Protein AF-A0A416C774-F1 (afdb_monomer_lite)

Foldseek 3Di:
DQDDDPLQPAFKKWKAFFAQAGAIDIDGFDQDPVGDTDRDGDDPRIQIDQADPVRDGDDLLQSLLVRLVSPAPVNRVCQPVVDDNGGGDSDRPDDRPRADPVDPLSNLSSVLSVVCVVPVVDPVSVVVSSVSSNVSVVVVD

Structure (mmCIF, N/CA/C/O backbone):
data_AF-A0A416C774-F1
#
_entry.id   AF-A0A416C774-F1
#
loop_
_atom_site.group_PDB
_atom_site.id
_atom_si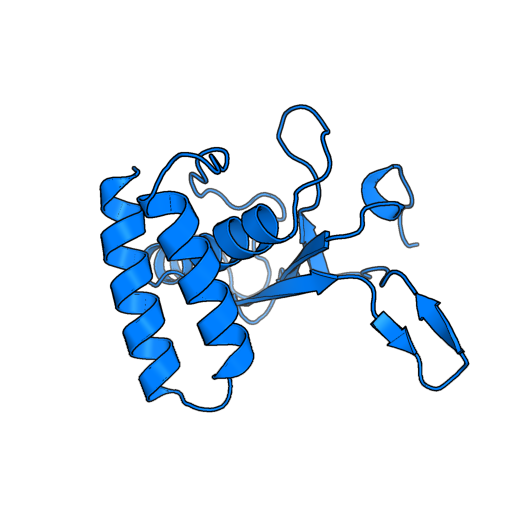te.type_symbol
_atom_site.label_atom_id
_atom_site.label_alt_id
_atom_site.label_comp_id
_atom_site.label_asym_id
_atom_site.label_entity_id
_atom_site.label_seq_id
_atom_site.pdbx_PDB_ins_code
_atom_site.Cartn_x
_atom_site.Cartn_y
_atom_site.Cartn_z
_atom_site.occupancy
_atom_site.B_iso_or_equiv
_atom_site.auth_seq_id
_atom_site.auth_comp_id
_atom_site.auth_asym_id
_atom_site.auth_atom_id
_atom_site.pdbx_PDB_model_num
ATOM 1 N N . MET A 1 1 ? 21.247 -15.406 -0.121 1.00 53.06 1 MET A N 1
ATOM 2 C CA . MET A 1 1 ? 20.413 -16.572 -0.476 1.00 53.06 1 MET A CA 1
ATOM 3 C C . MET A 1 1 ? 18.982 -16.205 -0.128 1.00 53.06 1 MET A C 1
ATOM 5 O O . MET A 1 1 ? 18.769 -15.744 0.990 1.00 53.06 1 MET A O 1
ATOM 9 N N . ALA A 1 2 ? 18.055 -16.291 -1.083 1.00 61.19 2 ALA A N 1
ATOM 10 C CA . ALA A 1 2 ? 16.650 -15.998 -0.813 1.00 61.19 2 ALA A CA 1
ATOM 11 C C . ALA A 1 2 ? 16.134 -17.008 0.211 1.00 61.19 2 ALA A C 1
ATOM 13 O O . ALA A 1 2 ? 16.333 -18.212 0.049 1.00 61.19 2 ALA A O 1
ATOM 14 N N . ARG A 1 3 ? 15.554 -16.507 1.300 1.00 68.75 3 ARG A N 1
ATOM 15 C CA . ARG A 1 3 ? 14.889 -17.366 2.274 1.00 68.75 3 ARG A CA 1
ATOM 16 C C . ARG A 1 3 ? 13.561 -17.796 1.649 1.00 68.75 3 ARG A C 1
ATOM 18 O O . ARG A 1 3 ? 12.932 -17.004 0.954 1.00 68.75 3 ARG A O 1
ATOM 25 N N . VAL A 1 4 ? 13.193 -19.053 1.858 1.00 77.31 4 VAL A N 1
ATOM 26 C CA . VAL A 1 4 ? 11.911 -19.620 1.428 1.00 77.31 4 VAL A CA 1
ATOM 27 C C . VAL A 1 4 ? 11.160 -20.109 2.661 1.00 77.31 4 VAL A C 1
ATOM 29 O O . VAL A 1 4 ? 11.785 -20.532 3.635 1.00 77.31 4 VAL A O 1
ATOM 32 N N . GLY A 1 5 ? 9.837 -20.006 2.635 1.00 84.31 5 GLY A N 1
ATOM 33 C CA . GLY A 1 5 ? 8.948 -20.378 3.737 1.00 84.31 5 GLY A CA 1
ATOM 34 C C . GLY A 1 5 ? 7.488 -20.379 3.291 1.00 84.31 5 GLY A C 1
ATOM 35 O O . GLY A 1 5 ? 7.219 -20.270 2.096 1.00 84.31 5 GLY A O 1
ATOM 36 N N . GLU A 1 6 ? 6.548 -20.490 4.229 1.00 85.75 6 GLU A N 1
ATOM 37 C CA . GLU A 1 6 ? 5.104 -20.504 3.927 1.00 85.75 6 GLU A CA 1
ATOM 38 C C . GLU A 1 6 ? 4.666 -19.248 3.164 1.00 85.75 6 GLU A C 1
ATOM 40 O O . GLU A 1 6 ? 4.036 -19.369 2.114 1.00 85.75 6 GLU A O 1
ATOM 45 N N . TYR A 1 7 ? 5.163 -18.076 3.566 1.00 85.00 7 TYR A N 1
ATOM 46 C CA . TYR A 1 7 ? 5.016 -16.810 2.842 1.00 85.00 7 TYR A CA 1
ATOM 47 C C . TYR A 1 7 ? 5.379 -16.872 1.352 1.00 85.00 7 TYR A C 1
ATOM 49 O O . TYR A 1 7 ? 4.865 -16.081 0.575 1.00 85.00 7 TYR A O 1
ATOM 57 N N . SER A 1 8 ? 6.248 -17.794 0.911 1.00 86.12 8 SER A N 1
ATOM 58 C CA . SER A 1 8 ? 6.599 -17.947 -0.514 1.00 86.12 8 SER A CA 1
ATOM 59 C C . SER A 1 8 ? 5.445 -18.507 -1.354 1.00 86.12 8 SER A C 1
ATOM 61 O O . SER A 1 8 ? 5.481 -18.448 -2.584 1.00 86.12 8 SER A O 1
ATOM 63 N N . TYR A 1 9 ? 4.424 -19.060 -0.699 1.00 89.44 9 TYR A N 1
ATOM 64 C CA . TYR A 1 9 ? 3.211 -19.569 -1.322 1.00 89.44 9 TYR A CA 1
ATOM 65 C C . TYR A 1 9 ? 2.055 -18.564 -1.282 1.00 89.44 9 TYR A C 1
ATOM 67 O O . TYR A 1 9 ? 1.008 -18.859 -1.861 1.00 89.44 9 TYR A O 1
ATOM 75 N N . ALA A 1 10 ? 2.224 -17.378 -0.690 1.00 92.12 10 ALA A N 1
ATOM 76 C CA . ALA A 1 10 ? 1.189 -16.353 -0.715 1.00 92.12 10 ALA A CA 1
ATOM 77 C C . ALA A 1 10 ? 0.914 -15.863 -2.151 1.00 92.12 10 ALA A C 1
ATOM 79 O O . ALA A 1 10 ? 1.764 -15.948 -3.046 1.00 92.12 10 ALA A O 1
ATOM 80 N N . THR A 1 11 ? -0.306 -15.373 -2.375 1.00 93.81 11 THR A N 1
ATOM 81 C CA . THR A 1 11 ? -0.756 -14.875 -3.690 1.00 93.81 11 THR A CA 1
ATOM 82 C C . THR A 1 11 ? -0.595 -13.364 -3.807 1.00 93.81 11 THR A C 1
ATOM 84 O O . THR A 1 11 ? -0.237 -12.877 -4.874 1.00 93.81 11 THR A O 1
ATOM 87 N N . ASN A 1 12 ? -0.827 -12.635 -2.711 1.00 96.00 12 ASN A N 1
ATOM 88 C CA . ASN A 1 12 ? -0.800 -11.177 -2.661 1.00 96.00 12 ASN A CA 1
ATOM 89 C C . ASN A 1 12 ? 0.288 -10.718 -1.695 1.00 96.00 12 ASN A C 1
ATOM 91 O O . ASN A 1 12 ? 0.396 -11.232 -0.583 1.00 96.00 12 ASN A O 1
ATOM 95 N N . TYR A 1 13 ? 1.057 -9.720 -2.111 1.00 96.00 13 TYR A N 1
ATOM 96 C CA . TYR A 1 13 ? 2.132 -9.137 -1.327 1.00 96.00 13 TYR A CA 1
ATOM 97 C C . TYR A 1 13 ? 2.013 -7.623 -1.362 1.00 96.00 13 TYR A C 1
ATOM 99 O O . TYR A 1 13 ? 1.802 -7.033 -2.421 1.00 96.00 13 TYR A O 1
ATOM 107 N N . VAL A 1 14 ? 2.227 -6.982 -0.221 1.00 96.56 14 VAL A N 1
ATOM 108 C CA . VAL A 1 14 ? 2.556 -5.560 -0.165 1.00 96.56 14 VAL A CA 1
ATOM 109 C C . VAL A 1 14 ? 4.056 -5.448 -0.063 1.00 96.56 14 VAL A C 1
ATOM 111 O O . VAL A 1 14 ? 4.651 -5.955 0.885 1.00 96.56 14 VAL A O 1
ATOM 114 N N . VAL A 1 15 ? 4.672 -4.806 -1.043 1.00 95.06 15 VAL A N 1
ATOM 115 C CA . VAL A 1 15 ? 6.121 -4.674 -1.118 1.00 95.06 15 VAL A CA 1
ATOM 116 C C . VAL A 1 15 ? 6.544 -3.233 -1.017 1.00 95.06 15 VAL A C 1
ATOM 118 O O . VAL A 1 15 ? 5.887 -2.353 -1.557 1.00 95.06 15 VAL A O 1
ATOM 121 N N . TYR A 1 16 ? 7.663 -2.988 -0.354 1.00 94.06 16 TYR A N 1
ATOM 122 C CA . TYR A 1 16 ? 8.274 -1.670 -0.300 1.00 94.06 16 TYR A CA 1
ATOM 123 C C . TYR A 1 16 ? 9.791 -1.796 -0.260 1.00 94.06 16 TYR A C 1
ATOM 125 O O . TYR A 1 16 ? 10.354 -2.832 0.111 1.00 94.06 16 TYR A O 1
ATOM 133 N N . ARG A 1 17 ? 10.471 -0.727 -0.671 1.00 90.31 17 ARG A N 1
ATOM 134 C CA . ARG A 1 17 ? 11.929 -0.675 -0.596 1.00 90.31 17 ARG A CA 1
ATOM 135 C C . ARG A 1 17 ? 12.363 -0.308 0.813 1.00 90.31 17 ARG A C 1
ATOM 137 O O . ARG A 1 17 ? 11.894 0.686 1.359 1.00 90.31 17 ARG A O 1
ATOM 144 N N . ASP A 1 18 ? 13.299 -1.065 1.373 1.00 87.81 18 ASP A N 1
ATOM 145 C CA . ASP A 1 18 ? 13.908 -0.733 2.668 1.00 87.81 18 ASP A CA 1
ATOM 146 C C . ASP A 1 18 ? 15.027 0.312 2.554 1.00 87.81 18 ASP A C 1
ATOM 148 O O . ASP A 1 18 ? 15.681 0.632 3.536 1.00 87.81 18 ASP A O 1
ATOM 152 N N . ASN A 1 19 ? 15.267 0.861 1.366 1.00 87.12 19 ASN A N 1
ATOM 153 C CA . ASN A 1 19 ? 16.295 1.860 1.131 1.00 87.12 19 ASN A CA 1
ATOM 154 C C . ASN A 1 19 ? 15.822 2.919 0.143 1.00 87.12 19 ASN A C 1
ATOM 156 O O . ASN A 1 19 ? 14.924 2.686 -0.667 1.00 87.12 19 ASN A O 1
ATOM 160 N N . THR A 1 20 ? 16.509 4.058 0.140 1.00 83.94 20 THR A N 1
ATOM 161 C CA . THR A 1 20 ? 16.414 5.171 -0.819 1.00 83.94 20 THR A CA 1
ATOM 162 C C . THR A 1 20 ? 15.089 5.930 -0.838 1.00 83.94 20 THR A C 1
ATOM 164 O O . THR A 1 20 ? 15.097 7.151 -0.712 1.00 83.94 20 THR A O 1
ATOM 167 N N . LYS A 1 21 ? 13.957 5.244 -1.018 1.00 88.31 21 LYS A N 1
ATOM 168 C CA . LYS A 1 21 ? 12.629 5.833 -1.179 1.00 88.31 21 LYS A CA 1
ATOM 169 C C . LYS A 1 21 ? 11.594 4.958 -0.492 1.00 88.31 21 LYS A C 1
ATOM 171 O O . LYS A 1 21 ? 11.554 3.753 -0.723 1.00 88.31 21 LYS A O 1
ATOM 176 N N . TRP A 1 22 ? 10.729 5.584 0.296 1.00 92.25 22 TRP A N 1
ATOM 177 C CA . TRP A 1 22 ? 9.568 4.916 0.864 1.00 92.25 22 TRP A CA 1
ATOM 178 C C . TRP A 1 22 ? 8.412 4.958 -0.125 1.00 92.25 22 TRP A C 1
ATOM 180 O O . TRP A 1 22 ? 7.841 6.015 -0.387 1.00 92.25 22 TRP A O 1
ATOM 190 N N . ALA A 1 23 ? 8.101 3.804 -0.694 1.00 92.62 23 ALA A N 1
ATOM 191 C CA . ALA A 1 23 ? 6.944 3.607 -1.547 1.00 92.62 23 ALA A CA 1
ATOM 192 C C . ALA A 1 23 ? 6.541 2.139 -1.450 1.00 92.62 23 ALA A C 1
ATOM 194 O O . ALA A 1 23 ? 7.377 1.257 -1.674 1.00 92.62 23 ALA A O 1
ATOM 195 N N . ALA A 1 24 ? 5.282 1.898 -1.099 1.00 95.75 24 ALA A N 1
ATOM 196 C CA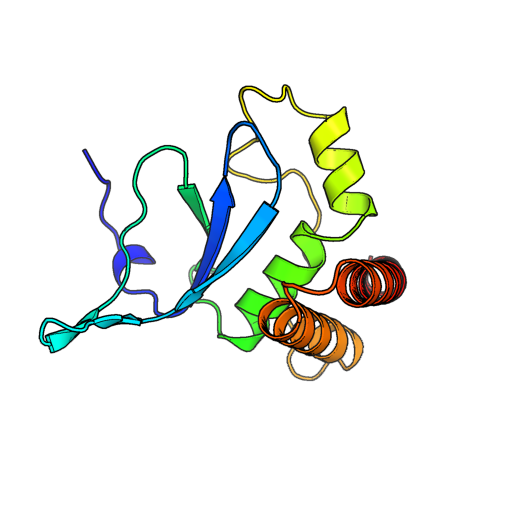 . ALA A 1 24 ? 4.687 0.574 -1.104 1.00 95.75 24 ALA A CA 1
ATOM 197 C C . ALA A 1 24 ? 3.929 0.322 -2.416 1.00 95.75 24 ALA A C 1
ATOM 199 O O . ALA A 1 24 ? 3.403 1.253 -3.024 1.00 95.75 24 ALA A O 1
ATOM 200 N N . ALA A 1 25 ? 3.856 -0.934 -2.841 1.00 96.00 25 ALA A N 1
ATOM 201 C CA . ALA A 1 25 ? 3.086 -1.387 -3.994 1.00 96.00 25 ALA A CA 1
ATOM 202 C C . ALA A 1 25 ? 2.477 -2.762 -3.709 1.00 96.00 25 ALA A C 1
ATOM 204 O O . ALA A 1 25 ? 3.039 -3.544 -2.941 1.00 96.00 25 ALA A O 1
ATOM 205 N N . VAL A 1 26 ? 1.346 -3.075 -4.340 1.00 97.06 26 VAL A N 1
ATOM 206 C CA . VAL A 1 26 ? 0.774 -4.425 -4.297 1.00 97.06 26 VAL A CA 1
ATOM 207 C C . VAL A 1 26 ? 1.308 -5.237 -5.469 1.00 97.06 26 VAL A C 1
ATOM 209 O O . VAL A 1 26 ? 1.287 -4.795 -6.616 1.00 97.06 26 VAL A O 1
ATOM 212 N N . VAL A 1 27 ? 1.785 -6.442 -5.181 1.00 95.00 27 VAL A N 1
ATOM 213 C CA . VAL A 1 27 ? 2.242 -7.406 -6.178 1.00 95.00 27 VAL A CA 1
ATOM 214 C C . VAL A 1 27 ? 1.490 -8.704 -5.955 1.00 95.00 27 VAL A C 1
ATOM 216 O O . VAL A 1 27 ? 1.506 -9.264 -4.863 1.00 95.00 27 VAL A O 1
ATOM 219 N N . SER A 1 28 ? 0.821 -9.172 -7.001 1.00 94.50 28 SER A N 1
ATOM 220 C CA . SER A 1 28 ? 0.141 -10.466 -7.015 1.00 94.50 28 SER A CA 1
ATOM 221 C C . SER A 1 28 ? 0.818 -11.404 -8.012 1.00 94.50 28 SER A C 1
ATOM 223 O O . SER A 1 28 ? 1.916 -11.129 -8.506 1.00 94.50 28 SER A O 1
ATOM 225 N N . GLU A 1 29 ? 0.175 -12.521 -8.325 1.00 93.19 29 GLU A N 1
ATOM 226 C CA . GLU A 1 29 ? 0.630 -13.393 -9.396 1.00 93.19 29 GLU A CA 1
ATOM 227 C C . GLU A 1 29 ? 0.705 -12.664 -10.750 1.00 93.19 29 GLU A C 1
ATOM 229 O O . GLU A 1 29 ? -0.181 -11.900 -11.131 1.00 93.19 29 GLU A O 1
ATOM 234 N N . VAL A 1 30 ? 1.785 -12.913 -11.492 1.00 90.88 30 VAL A N 1
ATOM 235 C CA . VAL A 1 30 ? 2.069 -12.251 -12.768 1.00 90.88 30 VAL A CA 1
ATOM 236 C C . VAL A 1 30 ? 1.972 -13.265 -13.897 1.00 90.88 30 VAL A C 1
ATOM 238 O O . VAL A 1 30 ? 2.633 -14.306 -13.875 1.00 90.88 30 VAL A O 1
ATOM 241 N N . SER A 1 31 ? 1.173 -12.946 -14.916 1.00 92.56 31 SER A N 1
ATOM 242 C CA . SER A 1 31 ? 1.164 -13.689 -16.177 1.00 92.56 31 SER A CA 1
ATOM 243 C C . SER A 1 31 ? 2.424 -13.350 -16.965 1.00 92.56 31 SER A C 1
ATOM 245 O O . SER A 1 31 ? 2.636 -12.202 -17.367 1.00 92.56 31 SER A O 1
ATOM 247 N N . THR A 1 32 ? 3.309 -14.326 -17.148 1.00 90.31 32 THR A N 1
ATOM 248 C CA . THR A 1 32 ? 4.596 -14.080 -17.793 1.00 90.31 32 THR A CA 1
ATOM 249 C C . THR A 1 32 ? 4.517 -14.305 -19.301 1.00 90.31 32 THR A C 1
ATOM 251 O O . THR A 1 32 ? 3.899 -15.252 -19.785 1.00 90.31 32 THR A O 1
ATOM 254 N N . LYS A 1 33 ? 5.216 -13.463 -20.079 1.00 92.25 33 LYS A N 1
ATOM 255 C CA . LYS A 1 33 ? 5.297 -13.606 -21.550 1.00 92.25 33 LYS A CA 1
ATOM 256 C C . LYS A 1 33 ? 5.892 -14.948 -21.996 1.00 92.25 33 LYS A C 1
ATOM 258 O O . LYS A 1 33 ? 5.638 -15.392 -23.107 1.00 92.25 33 LYS A O 1
ATOM 263 N N . TRP A 1 34 ? 6.699 -15.566 -21.137 1.00 90.81 34 TRP A N 1
ATOM 264 C CA . TRP A 1 34 ? 7.354 -16.855 -21.363 1.00 90.81 34 TRP A CA 1
ATOM 265 C C . TRP A 1 34 ? 6.544 -18.050 -20.833 1.00 90.81 34 TRP A C 1
ATOM 267 O O . TRP A 1 34 ? 7.030 -19.177 -20.865 1.00 90.81 34 TRP A O 1
ATOM 277 N N . GLY A 1 35 ? 5.306 -17.821 -20.389 1.00 90.50 35 GLY A N 1
ATOM 278 C CA . GLY A 1 35 ? 4.328 -18.867 -20.128 1.00 90.50 35 GLY A CA 1
ATOM 279 C C . GLY A 1 35 ? 3.980 -19.056 -18.653 1.00 90.50 35 GLY A C 1
ATOM 280 O O . GLY A 1 35 ? 4.829 -19.328 -17.797 1.00 90.50 35 GLY A O 1
ATOM 281 N N . GLY A 1 36 ? 2.672 -19.027 -18.401 1.00 91.94 36 GLY A N 1
ATOM 282 C CA . GLY A 1 36 ? 2.060 -19.358 -17.123 1.00 91.94 36 GLY A CA 1
ATOM 283 C C . GLY A 1 36 ? 1.969 -18.189 -16.147 1.00 91.94 36 GLY A C 1
ATOM 284 O O . GLY A 1 36 ? 2.573 -17.130 -16.311 1.00 91.94 36 GLY A O 1
ATOM 285 N N . VAL A 1 37 ? 1.191 -18.425 -15.099 1.00 92.44 37 VAL A N 1
ATOM 286 C CA . VAL A 1 37 ? 1.057 -17.531 -13.953 1.00 92.44 37 VAL A CA 1
ATOM 287 C C . VAL A 1 37 ? 2.175 -17.863 -12.966 1.00 92.44 37 VAL A C 1
ATOM 289 O O . VAL A 1 37 ? 2.372 -19.031 -12.619 1.00 92.44 37 VAL A O 1
ATOM 292 N N . LYS A 1 38 ? 2.967 -16.862 -12.573 1.00 90.81 38 LYS A N 1
ATOM 293 C CA . LYS A 1 38 ? 4.123 -17.028 -11.682 1.00 90.81 38 LYS A CA 1
ATOM 294 C C . LYS A 1 38 ? 3.996 -16.121 -10.465 1.00 90.81 38 LYS A C 1
ATOM 296 O O . LYS A 1 38 ? 3.579 -14.972 -10.583 1.00 90.81 38 LYS A O 1
ATOM 301 N N . ARG A 1 39 ? 4.427 -16.631 -9.311 1.00 89.25 39 ARG A N 1
ATOM 302 C CA . ARG A 1 39 ? 4.567 -15.855 -8.074 1.00 89.25 39 ARG A CA 1
ATOM 303 C C . ARG A 1 39 ? 5.929 -15.168 -8.059 1.00 89.25 39 ARG A C 1
ATOM 305 O O . ARG A 1 39 ? 6.944 -15.857 -8.207 1.00 89.25 39 ARG A O 1
ATOM 312 N N . PRO A 1 40 ? 5.980 -13.837 -7.922 1.00 87.81 40 PRO A N 1
ATOM 313 C CA . PRO A 1 40 ? 7.242 -13.134 -7.759 1.00 87.81 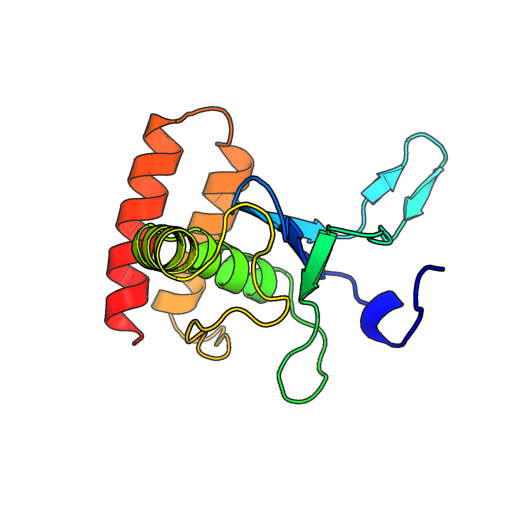40 PRO A CA 1
ATOM 314 C C . PRO A 1 40 ? 7.927 -13.540 -6.451 1.00 87.81 40 PRO A C 1
ATOM 316 O O . PRO A 1 40 ? 7.277 -13.691 -5.423 1.00 87.81 40 PRO A O 1
ATOM 319 N N . LEU A 1 41 ? 9.252 -13.688 -6.492 1.00 87.25 41 LEU A N 1
ATOM 320 C CA . LEU A 1 41 ? 10.081 -13.843 -5.299 1.00 87.25 41 LEU A CA 1
ATOM 321 C C . LEU A 1 41 ? 10.920 -12.585 -5.117 1.00 87.25 41 LEU A C 1
ATOM 323 O O . LEU A 1 41 ? 11.668 -12.186 -6.013 1.00 87.25 41 LEU A O 1
ATOM 327 N N . PHE A 1 42 ? 10.800 -11.970 -3.948 1.00 87.06 42 PHE A N 1
ATOM 328 C CA . PHE A 1 42 ? 11.485 -10.725 -3.632 1.00 87.06 42 PHE A CA 1
ATOM 329 C C . PHE A 1 42 ? 12.894 -11.017 -3.108 1.00 87.06 42 PHE A C 1
ATOM 331 O O . PHE A 1 42 ? 13.104 -11.883 -2.260 1.00 87.06 42 PHE A O 1
ATOM 338 N N . GLN A 1 43 ? 13.879 -10.323 -3.674 1.00 81.31 43 GLN A N 1
ATOM 339 C CA . GLN A 1 43 ? 15.277 -10.395 -3.248 1.00 81.31 43 GLN A CA 1
ATOM 340 C C . GLN A 1 43 ? 15.578 -9.264 -2.252 1.00 81.31 43 GLN A C 1
ATOM 342 O O . GLN A 1 43 ? 14.678 -8.563 -1.792 1.00 81.31 43 GLN A O 1
ATOM 347 N N . ASN A 1 44 ? 16.855 -9.092 -1.908 1.00 80.44 44 ASN A N 1
ATOM 348 C CA . ASN A 1 44 ? 17.319 -8.039 -1.005 1.00 80.44 44 ASN A CA 1
ATOM 349 C C . ASN A 1 44 ? 16.699 -6.668 -1.326 1.00 80.44 44 ASN A C 1
ATOM 351 O O . ASN A 1 44 ? 16.509 -6.314 -2.491 1.00 80.44 44 ASN A O 1
ATOM 355 N N . HIS A 1 45 ? 16.456 -5.883 -0.277 1.00 85.50 45 HIS A N 1
ATOM 356 C CA . HIS A 1 45 ? 15.906 -4.526 -0.333 1.00 85.50 45 HIS A CA 1
ATOM 357 C C . HIS A 1 45 ? 14.468 -4.388 -0.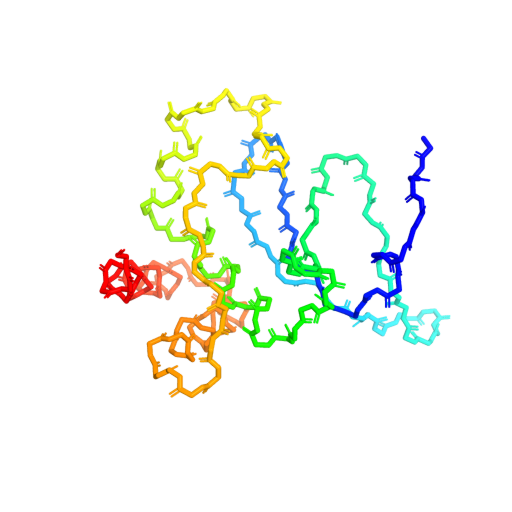850 1.00 85.50 45 HIS A C 1
ATOM 359 O O . HIS A 1 45 ? 13.988 -3.268 -1.022 1.00 85.50 45 HIS A O 1
ATOM 365 N N . ALA A 1 46 ? 13.767 -5.502 -1.069 1.00 87.69 46 ALA A N 1
ATOM 366 C CA . ALA A 1 46 ? 12.333 -5.542 -1.323 1.00 87.69 46 ALA A CA 1
ATOM 367 C C . ALA A 1 46 ? 11.653 -6.280 -0.164 1.00 87.69 46 ALA A C 1
ATOM 369 O O . ALA A 1 46 ? 11.514 -7.504 -0.177 1.00 87.69 46 ALA A O 1
ATOM 370 N N . VAL A 1 47 ? 11.275 -5.528 0.869 1.00 91.50 47 VAL A N 1
ATOM 371 C CA . VAL A 1 47 ? 10.523 -6.083 1.999 1.00 91.50 47 VAL A CA 1
ATOM 372 C C . VAL A 1 47 ? 9.108 -6.376 1.527 1.00 91.50 47 VAL A C 1
ATOM 374 O O . VAL A 1 47 ? 8.555 -5.616 0.736 1.00 91.50 47 VAL A O 1
ATOM 377 N N . SER A 1 48 ? 8.538 -7.485 1.996 1.00 93.12 48 SER A N 1
ATOM 378 C CA . SER A 1 48 ? 7.192 -7.917 1.634 1.00 93.12 48 SER A CA 1
ATOM 379 C C . SER A 1 48 ? 6.367 -8.257 2.873 1.00 93.12 48 SER A C 1
ATOM 381 O O . SER A 1 48 ? 6.894 -8.761 3.864 1.00 93.12 48 SER A O 1
ATOM 383 N N . ILE A 1 49 ? 5.074 -7.960 2.801 1.00 94.06 49 ILE A N 1
ATOM 384 C CA . ILE A 1 49 ? 4.047 -8.291 3.787 1.00 94.06 49 ILE A CA 1
ATOM 385 C C . ILE A 1 49 ? 2.998 -9.119 3.048 1.00 94.06 49 ILE A C 1
ATOM 387 O O . ILE A 1 49 ? 2.469 -8.665 2.034 1.00 94.06 49 ILE A O 1
ATOM 391 N N . CYS A 1 50 ? 2.718 -10.328 3.521 1.00 94.06 50 CYS A N 1
ATOM 392 C CA . CYS A 1 50 ? 1.719 -11.213 2.913 1.00 94.06 50 CYS A CA 1
ATOM 393 C C . CYS A 1 50 ? 0.914 -12.030 3.928 1.00 94.06 50 CYS A C 1
ATOM 395 O O . CYS A 1 50 ? 0.037 -12.789 3.528 1.00 94.06 50 CYS A O 1
ATOM 397 N N . GLU A 1 51 ? 1.188 -11.851 5.219 1.00 94.12 51 GLU A N 1
ATOM 398 C CA . GLU A 1 51 ? 0.559 -12.562 6.328 1.00 94.12 51 GLU A CA 1
ATOM 399 C C . GLU A 1 51 ? 0.083 -11.548 7.375 1.00 94.12 51 GLU A C 1
ATOM 401 O O . GLU A 1 51 ? 0.702 -10.489 7.539 1.00 94.12 51 GLU A O 1
ATOM 406 N N . ASP A 1 52 ? -1.010 -11.868 8.065 1.00 91.38 52 ASP A N 1
ATOM 407 C CA . ASP A 1 52 ? -1.446 -11.155 9.266 1.00 91.38 52 ASP A CA 1
ATOM 408 C C . ASP A 1 52 ? -0.698 -11.649 10.525 1.00 91.38 52 ASP A C 1
ATOM 410 O O . ASP A 1 52 ? 0.160 -12.531 10.466 1.00 91.38 52 ASP A O 1
ATOM 414 N N . GLU A 1 53 ? -1.004 -11.076 11.692 1.00 88.56 53 GLU A N 1
ATOM 415 C CA . GLU A 1 53 ? -0.366 -11.466 12.963 1.00 88.56 53 GLU A CA 1
ATOM 416 C C . GLU A 1 53 ? -0.674 -12.913 13.397 1.00 88.56 53 GLU A C 1
ATOM 418 O O . GLU A 1 53 ? 0.026 -13.457 14.252 1.00 88.56 53 GLU A O 1
ATOM 423 N N . GLU A 1 54 ? -1.697 -13.541 12.812 1.00 90.75 54 GLU A N 1
ATOM 424 C CA . GLU A 1 54 ? -2.105 -14.928 13.064 1.00 90.75 54 GLU A CA 1
ATOM 425 C C . GLU A 1 54 ? -1.489 -15.910 12.046 1.00 90.75 54 GLU A C 1
ATOM 427 O O . GLU A 1 54 ? -1.661 -17.120 12.191 1.00 90.75 54 GLU A O 1
ATOM 432 N N . GLY A 1 55 ? -0.752 -15.415 11.043 1.00 90.12 55 GLY A N 1
ATOM 433 C CA . GLY A 1 55 ? -0.147 -16.221 9.977 1.00 90.12 55 GLY A CA 1
ATOM 434 C C . GLY A 1 55 ? -1.082 -16.516 8.799 1.00 90.12 55 GLY A C 1
ATOM 435 O O . GLY A 1 55 ? -0.753 -17.336 7.944 1.00 90.12 55 GLY A O 1
ATOM 436 N N . ASN A 1 56 ? -2.246 -15.865 8.716 1.00 93.88 56 ASN A N 1
ATOM 437 C CA . ASN A 1 56 ? -3.152 -16.019 7.579 1.00 93.88 56 ASN A CA 1
ATOM 438 C C . ASN A 1 56 ? -2.673 -15.178 6.395 1.00 93.88 56 ASN A C 1
ATOM 440 O O . ASN A 1 56 ? -2.319 -14.011 6.568 1.00 93.88 56 ASN A O 1
ATOM 444 N N . PHE A 1 57 ? -2.739 -15.721 5.176 1.00 95.94 57 PHE A N 1
ATOM 445 C CA . PHE A 1 57 ? -2.414 -14.940 3.984 1.00 95.94 57 PHE A CA 1
ATOM 446 C C . PHE A 1 57 ? -3.407 -13.804 3.748 1.00 95.94 57 PHE A C 1
ATOM 448 O O . PHE A 1 57 ? -4.623 -14.009 3.753 1.00 95.94 57 PHE A O 1
ATOM 455 N N . ILE A 1 58 ? -2.871 -12.623 3.450 1.00 96.44 58 ILE A N 1
ATOM 456 C CA . ILE A 1 58 ? -3.681 -11.440 3.180 1.00 96.44 58 ILE A CA 1
ATOM 457 C C . ILE A 1 58 ? -4.449 -11.577 1.864 1.00 96.44 58 ILE A C 1
ATOM 459 O O . ILE A 1 58 ? -3.959 -12.071 0.836 1.00 96.44 58 ILE A O 1
ATOM 463 N N . THR A 1 59 ? -5.679 -11.080 1.883 1.00 97.06 59 THR A N 1
ATOM 464 C CA . THR A 1 59 ? -6.501 -10.973 0.674 1.00 97.06 59 THR A CA 1
ATOM 465 C C . THR A 1 59 ? -6.004 -9.843 -0.233 1.00 97.06 59 THR A C 1
ATOM 467 O O . THR A 1 59 ? -5.223 -8.986 0.179 1.00 97.06 59 THR A O 1
ATOM 470 N N . PHE A 1 60 ? -6.470 -9.808 -1.483 1.00 97.12 60 PHE A N 1
ATOM 471 C CA . PHE A 1 60 ? -6.133 -8.726 -2.414 1.00 97.12 60 PHE A CA 1
ATOM 472 C C . PHE A 1 60 ? -6.596 -7.353 -1.893 1.00 97.12 60 PHE A C 1
ATOM 474 O O . PHE A 1 60 ? -5.849 -6.374 -1.940 1.00 97.12 60 PHE A O 1
ATOM 481 N N . ASP A 1 61 ? -7.802 -7.293 -1.324 1.00 97.88 61 ASP A N 1
ATOM 482 C CA . ASP A 1 61 ? -8.349 -6.065 -0.743 1.00 97.88 61 ASP A CA 1
ATOM 483 C C . ASP A 1 61 ? -7.559 -5.613 0.489 1.00 97.88 61 ASP A C 1
ATOM 485 O O . ASP A 1 61 ? -7.289 -4.421 0.654 1.00 97.88 61 ASP A O 1
ATOM 489 N N . GLU A 1 62 ? -7.150 -6.560 1.330 1.00 98.00 62 GLU A N 1
ATOM 490 C CA . GLU A 1 62 ? -6.313 -6.293 2.496 1.00 98.00 62 GLU A CA 1
ATOM 491 C C . GLU A 1 62 ? -4.917 -5.805 2.100 1.00 98.00 62 GLU A C 1
ATOM 493 O O . GLU A 1 62 ? -4.428 -4.831 2.671 1.00 98.00 62 GLU A O 1
ATOM 498 N N . ALA A 1 63 ? -4.306 -6.397 1.070 1.00 97.94 63 ALA A N 1
ATOM 499 C CA . ALA A 1 63 ? -3.034 -5.926 0.530 1.00 97.94 63 ALA A CA 1
ATOM 500 C C . ALA A 1 63 ? -3.134 -4.466 0.058 1.00 97.94 63 ALA A C 1
ATOM 502 O O . ALA A 1 63 ? -2.292 -3.634 0.402 1.00 97.94 63 ALA A O 1
ATOM 503 N N . HIS A 1 64 ? -4.199 -4.115 -0.668 1.00 98.38 64 HIS A N 1
ATOM 504 C CA . HIS A 1 64 ? -4.429 -2.733 -1.086 1.00 98.38 64 HIS A CA 1
ATOM 505 C C . HIS A 1 64 ? -4.707 -1.789 0.084 1.00 98.38 64 HIS A C 1
ATOM 507 O O . HIS A 1 64 ? -4.207 -0.664 0.074 1.00 98.38 64 HIS A O 1
ATOM 513 N N . TYR A 1 65 ? -5.429 -2.240 1.108 1.00 98.38 65 TYR A N 1
ATOM 514 C CA . TYR A 1 65 ? -5.655 -1.469 2.328 1.00 98.38 65 TYR A CA 1
ATOM 515 C C . TYR A 1 65 ? -4.341 -1.162 3.069 1.00 98.38 65 TYR A C 1
ATOM 517 O O . TYR A 1 65 ? -4.056 0.004 3.352 1.00 98.38 65 TYR A O 1
ATOM 525 N N . ILE A 1 66 ? -3.498 -2.176 3.299 1.00 97.69 66 ILE A N 1
ATOM 526 C CA . ILE A 1 66 ? -2.169 -2.018 3.914 1.00 97.69 66 ILE A CA 1
ATOM 527 C C . ILE A 1 66 ? -1.308 -1.071 3.064 1.00 97.69 66 ILE A C 1
ATOM 529 O O . ILE A 1 66 ? -0.710 -0.132 3.589 1.00 97.69 66 ILE A O 1
ATOM 533 N N . CYS A 1 67 ? -1.275 -1.274 1.743 1.00 98.00 67 CYS A N 1
ATOM 534 C CA . CYS A 1 67 ? -0.528 -0.430 0.809 1.00 98.00 67 CYS A CA 1
ATOM 535 C C . CYS A 1 67 ? -0.985 1.039 0.854 1.00 98.00 67 CYS A C 1
ATOM 537 O O . CYS A 1 67 ? -0.151 1.946 0.875 1.00 98.00 67 CYS A O 1
ATOM 539 N N . GLY A 1 68 ? -2.298 1.279 0.934 1.00 97.50 68 GLY A N 1
ATOM 540 C CA . GLY A 1 68 ? -2.871 2.616 1.073 1.00 97.50 68 GLY A CA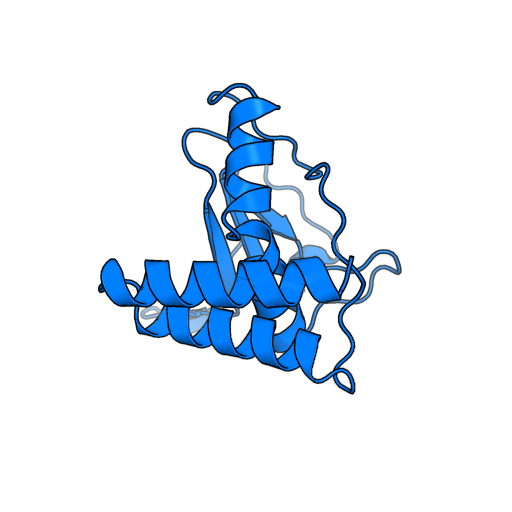 1
ATOM 541 C C . GLY A 1 68 ? -2.375 3.320 2.334 1.00 97.50 68 GLY A C 1
ATOM 542 O O . GLY A 1 68 ? -1.864 4.435 2.252 1.00 97.50 68 GLY A O 1
ATOM 543 N N . ILE A 1 69 ? -2.431 2.643 3.486 1.00 97.62 69 ILE A N 1
ATOM 544 C CA . ILE A 1 69 ? -1.942 3.195 4.759 1.00 97.62 69 ILE A CA 1
ATOM 545 C C . ILE A 1 69 ? -0.441 3.489 4.696 1.00 97.62 69 ILE A C 1
ATOM 547 O O . ILE A 1 69 ? -0.024 4.589 5.063 1.00 97.62 69 ILE A O 1
ATOM 551 N N . LEU A 1 70 ? 0.375 2.552 4.198 1.00 96.88 70 LEU A N 1
ATOM 552 C CA . LEU A 1 70 ? 1.828 2.742 4.092 1.00 96.88 70 LEU A CA 1
ATOM 553 C C . LEU A 1 70 ? 2.202 3.934 3.201 1.00 96.88 70 LEU A C 1
ATOM 555 O O . LEU A 1 70 ? 3.201 4.603 3.462 1.00 96.88 70 LEU A O 1
ATOM 559 N N . ASN A 1 71 ? 1.400 4.218 2.176 1.00 96.75 71 ASN A N 1
ATOM 560 C CA . ASN A 1 71 ? 1.610 5.339 1.264 1.00 96.75 71 ASN A CA 1
ATOM 561 C C . ASN A 1 71 ? 0.901 6.637 1.686 1.00 96.75 71 ASN A C 1
ATOM 563 O O . ASN A 1 71 ? 1.073 7.648 1.007 1.00 96.75 71 ASN A O 1
ATOM 567 N N . SER A 1 72 ? 0.143 6.654 2.786 1.00 96.50 72 SER A N 1
ATOM 568 C CA . SER A 1 72 ? -0.466 7.878 3.332 1.00 96.50 72 SER A CA 1
ATOM 569 C C . SER A 1 72 ? 0.595 8.952 3.623 1.00 96.50 72 SER A C 1
ATOM 571 O O . SER A 1 72 ? 1.765 8.639 3.880 1.00 96.50 72 SER A O 1
ATOM 573 N N . ASN A 1 73 ? 0.234 10.239 3.581 1.00 96.31 73 ASN A N 1
ATOM 574 C CA . ASN A 1 73 ? 1.218 11.299 3.817 1.00 96.31 73 ASN A CA 1
ATOM 575 C C . ASN A 1 73 ? 1.720 11.282 5.262 1.00 96.31 73 ASN A C 1
ATOM 577 O O . ASN A 1 73 ? 2.898 11.568 5.490 1.00 96.31 73 ASN A O 1
ATOM 581 N N . TYR A 1 74 ? 0.865 10.937 6.229 1.00 94.56 74 TYR A N 1
ATOM 582 C CA . TYR A 1 74 ? 1.276 10.817 7.628 1.00 94.56 74 TYR A CA 1
ATOM 583 C C . TYR A 1 74 ? 2.320 9.717 7.821 1.00 94.56 74 TYR A C 1
ATOM 585 O O . TYR A 1 74 ? 3.375 9.979 8.405 1.00 94.56 74 TYR A O 1
ATOM 593 N N . VAL A 1 75 ? 2.072 8.518 7.281 1.00 95.12 75 VAL A N 1
ATOM 594 C CA . VAL A 1 75 ? 3.025 7.404 7.373 1.00 95.12 75 VAL A CA 1
ATOM 595 C C . VAL A 1 75 ? 4.302 7.726 6.611 1.00 95.12 75 VAL A C 1
ATOM 597 O O . VAL A 1 75 ? 5.385 7.567 7.168 1.00 95.12 75 VAL A O 1
ATOM 600 N N . TYR A 1 76 ? 4.203 8.260 5.392 1.00 94.31 76 TYR A N 1
ATOM 601 C CA . TYR A 1 76 ? 5.373 8.664 4.614 1.00 94.31 76 TYR A CA 1
ATOM 602 C C . TYR A 1 76 ? 6.259 9.646 5.395 1.00 94.31 76 TYR A C 1
ATOM 604 O O . TYR A 1 76 ? 7.457 9.409 5.556 1.00 94.31 76 TYR A O 1
ATOM 612 N N . LYS A 1 77 ? 5.676 10.728 5.934 1.00 94.25 77 LYS A N 1
ATOM 613 C CA . LYS A 1 77 ? 6.411 11.731 6.724 1.00 94.25 77 LYS A CA 1
ATOM 614 C C . LYS A 1 77 ? 7.033 11.111 7.972 1.00 94.25 77 LYS A C 1
ATOM 616 O O . LYS A 1 77 ? 8.192 11.387 8.270 1.00 94.25 77 LYS A O 1
ATOM 621 N N . TYR A 1 78 ? 6.294 10.261 8.682 1.00 93.88 78 TYR A N 1
ATOM 622 C CA . TYR A 1 78 ? 6.812 9.561 9.853 1.00 93.88 78 TYR A CA 1
ATOM 623 C C . TYR A 1 78 ? 8.011 8.674 9.498 1.00 93.88 78 TYR A C 1
ATOM 625 O O . TYR A 1 78 ? 9.047 8.760 10.154 1.00 93.88 78 TYR A O 1
ATOM 633 N N . MET A 1 79 ? 7.913 7.868 8.440 1.00 93.06 79 MET A N 1
ATOM 634 C CA . MET A 1 79 ? 8.986 6.965 8.019 1.00 93.06 79 MET A CA 1
ATOM 635 C C . MET A 1 79 ? 10.223 7.728 7.539 1.00 93.06 79 MET A C 1
ATOM 637 O O . MET A 1 79 ? 11.332 7.357 7.913 1.00 93.06 79 MET A O 1
ATOM 641 N N . MET A 1 80 ? 10.049 8.827 6.793 1.00 91.38 80 MET A N 1
ATOM 642 C CA . MET A 1 80 ? 11.159 9.702 6.383 1.00 91.38 80 MET A CA 1
ATOM 643 C C . MET A 1 80 ? 11.858 10.376 7.564 1.00 91.38 80 MET A C 1
ATOM 645 O O . MET A 1 80 ? 13.073 10.522 7.544 1.00 91.38 80 MET A O 1
ATOM 649 N N . ASN A 1 81 ? 11.107 10.798 8.583 1.00 92.19 81 ASN A N 1
ATOM 650 C CA . ASN A 1 81 ? 11.671 11.533 9.718 1.00 92.19 81 ASN A CA 1
ATOM 651 C C . ASN A 1 81 ? 12.259 10.616 10.799 1.00 92.19 81 ASN A C 1
ATOM 653 O O . ASN A 1 81 ? 13.119 11.042 11.565 1.00 92.19 81 ASN A O 1
ATOM 657 N N . SER A 1 82 ? 11.774 9.377 10.899 1.00 91.12 82 SER A N 1
ATOM 658 C CA . SER A 1 82 ? 12.183 8.418 11.935 1.00 91.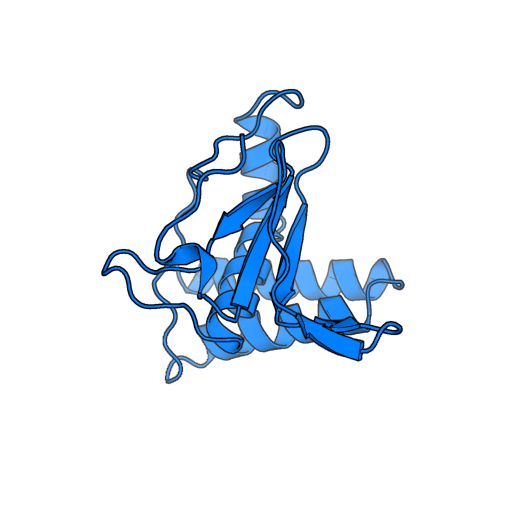12 82 SER A CA 1
ATOM 659 C C . SER A 1 82 ? 13.258 7.429 11.482 1.00 91.12 82 SER A C 1
ATOM 661 O O . SER A 1 82 ? 13.790 6.694 12.314 1.00 91.12 82 SER A O 1
ATOM 663 N N . SER A 1 83 ? 13.568 7.384 10.184 1.00 87.44 83 SER A N 1
ATOM 664 C CA . SER A 1 83 ? 14.529 6.445 9.599 1.00 87.44 83 SER A CA 1
ATOM 665 C C . SER A 1 83 ? 15.599 7.173 8.790 1.00 87.44 83 SER A C 1
ATOM 667 O O . SER A 1 83 ? 15.362 8.239 8.230 1.00 87.44 83 SER A O 1
ATOM 669 N N . ASP A 1 84 ? 16.783 6.572 8.701 1.00 84.25 84 ASP A N 1
ATOM 670 C CA . ASP A 1 84 ? 17.821 7.017 7.773 1.00 84.25 84 ASP A CA 1
ATOM 671 C C . ASP A 1 84 ? 17.444 6.557 6.355 1.00 84.25 84 ASP A C 1
ATOM 673 O O . ASP A 1 84 ? 16.990 5.428 6.165 1.00 84.25 84 ASP A O 1
ATOM 677 N N . SER A 1 85 ? 17.652 7.393 5.336 1.00 74.44 85 SER A N 1
ATOM 678 C CA . SER A 1 85 ? 17.326 7.053 3.941 1.00 74.44 85 SER A CA 1
ATOM 679 C C . SER A 1 85 ? 18.092 5.833 3.408 1.00 74.44 85 SER A C 1
ATOM 681 O O . SER A 1 85 ? 17.721 5.262 2.379 1.00 74.44 85 SER A O 1
ATOM 683 N N . ARG A 1 86 ? 19.148 5.396 4.103 1.00 80.25 86 ARG A N 1
ATOM 684 C CA . ARG A 1 86 ? 19.892 4.166 3.813 1.00 80.25 86 ARG A CA 1
ATOM 685 C C . ARG A 1 86 ? 19.203 2.902 4.330 1.00 80.25 86 ARG A C 1
ATOM 687 O O . ARG A 1 86 ? 19.559 1.826 3.857 1.00 80.25 86 ARG A O 1
ATOM 694 N N . SER A 1 87 ? 18.277 3.007 5.287 1.00 84.69 87 SER A N 1
ATOM 695 C CA . SER A 1 87 ? 17.605 1.846 5.878 1.00 84.69 87 SER A CA 1
ATOM 696 C C . SER A 1 87 ? 16.282 2.205 6.567 1.00 84.69 87 SER A C 1
ATOM 698 O O . SER A 1 87 ? 16.262 2.814 7.639 1.00 84.69 87 SER A O 1
ATOM 700 N N . PHE A 1 88 ? 15.173 1.756 5.981 1.00 89.88 88 PHE A N 1
ATOM 701 C CA . PHE A 1 88 ? 13.866 1.677 6.620 1.00 89.88 88 PHE A CA 1
ATOM 702 C C . PHE A 1 88 ? 13.722 0.343 7.361 1.00 89.88 88 PHE A C 1
ATOM 704 O O . PHE A 1 88 ? 14.223 -0.688 6.908 1.00 89.88 88 PHE A O 1
ATOM 711 N N . PRO A 1 89 ? 13.005 0.313 8.494 1.00 88.31 89 PRO A N 1
ATOM 712 C CA . PRO A 1 89 ? 12.792 -0.923 9.225 1.00 88.31 89 PRO A CA 1
ATOM 713 C C . PRO A 1 89 ? 11.954 -1.927 8.417 1.00 88.31 89 PRO A C 1
ATOM 715 O O . PRO A 1 89 ? 10.917 -1.597 7.839 1.00 88.31 89 PRO A O 1
ATOM 718 N N . ILE A 1 90 ? 12.369 -3.196 8.465 1.00 87.62 90 ILE A N 1
ATOM 719 C CA . ILE A 1 90 ? 11.636 -4.345 7.896 1.00 87.62 90 ILE A CA 1
ATOM 720 C C . ILE A 1 90 ? 10.265 -4.523 8.573 1.00 87.62 90 ILE A C 1
ATOM 722 O O . ILE A 1 90 ? 9.339 -5.066 7.986 1.00 87.62 90 ILE A O 1
ATOM 726 N N . ARG A 1 91 ? 10.130 -4.059 9.820 1.00 88.31 91 ARG A N 1
ATOM 727 C CA . ARG A 1 91 ? 8.855 -3.958 10.538 1.00 88.31 91 ARG A CA 1
ATOM 728 C C . ARG A 1 91 ? 8.525 -2.477 10.727 1.00 88.31 91 ARG A C 1
ATOM 730 O O . ARG A 1 91 ? 9.091 -1.860 11.637 1.00 88.31 91 ARG A O 1
ATOM 737 N N . PRO A 1 92 ? 7.689 -1.885 9.857 1.00 88.44 92 PRO A N 1
ATOM 738 C CA . PRO A 1 92 ? 7.327 -0.477 9.943 1.00 88.44 92 PRO A CA 1
ATOM 739 C C . PRO A 1 92 ? 6.712 -0.167 11.306 1.00 88.44 92 PRO A C 1
ATOM 741 O O . PRO A 1 92 ? 5.847 -0.895 11.784 1.00 88.44 92 PRO A O 1
ATOM 744 N N . ARG A 1 93 ? 7.151 0.919 11.947 1.00 90.12 93 ARG A N 1
ATOM 745 C CA . ARG A 1 93 ? 6.668 1.323 13.281 1.00 90.12 93 ARG A CA 1
ATOM 746 C C . ARG A 1 93 ? 5.384 2.143 13.174 1.00 90.12 93 ARG A C 1
ATOM 748 O O . ARG A 1 93 ? 5.276 3.220 13.749 1.00 90.12 93 ARG A O 1
ATOM 755 N N . VAL A 1 94 ? 4.441 1.657 12.375 1.00 92.56 94 VAL A N 1
ATOM 756 C CA . VAL A 1 94 ? 3.164 2.319 12.112 1.00 92.56 94 VAL A CA 1
ATOM 757 C C . VAL A 1 94 ? 2.025 1.379 12.460 1.00 92.56 94 VAL A C 1
ATOM 759 O O . VAL A 1 94 ? 2.115 0.173 12.239 1.00 92.56 94 VAL A O 1
ATOM 762 N N . LYS A 1 95 ? 0.964 1.928 13.051 1.00 94.00 95 LYS A N 1
ATOM 763 C CA . LYS A 1 95 ? -0.209 1.153 13.452 1.00 94.00 95 LYS A CA 1
ATOM 764 C C . LYS A 1 95 ? -1.045 0.862 12.209 1.00 94.00 95 LYS A C 1
ATOM 766 O O . LYS A 1 95 ? -1.590 1.779 11.614 1.00 94.00 95 LYS A O 1
ATOM 771 N N . ILE A 1 96 ? -1.163 -0.405 11.832 1.00 95.00 96 ILE A N 1
ATOM 772 C CA . ILE A 1 96 ? -2.017 -0.838 10.722 1.00 95.00 96 ILE A CA 1
ATOM 773 C C . ILE A 1 96 ? -3.108 -1.733 11.314 1.00 95.00 96 ILE A C 1
ATOM 775 O O . ILE A 1 96 ? -2.843 -2.897 11.601 1.00 95.00 96 ILE A O 1
ATOM 779 N N . PRO A 1 97 ? -4.317 -1.202 11.570 1.00 94.94 97 PRO A N 1
ATOM 780 C CA . PRO A 1 97 ? -5.421 -1.995 12.106 1.00 94.94 97 PRO A CA 1
ATOM 781 C C . PRO A 1 97 ? -5.784 -3.138 11.153 1.00 94.94 97 PRO A C 1
ATOM 783 O O . PRO A 1 97 ? -5.841 -2.898 9.948 1.00 94.94 97 PRO A O 1
ATOM 786 N N . LYS A 1 98 ? -6.063 -4.345 11.674 1.00 95.25 98 LYS A N 1
ATOM 787 C CA . LYS A 1 98 ? -6.434 -5.521 10.860 1.00 95.25 98 LYS A CA 1
ATOM 788 C C . LYS A 1 98 ? -7.590 -5.179 9.915 1.00 95.25 98 LYS A C 1
ATOM 790 O O . LYS A 1 98 ? -8.565 -4.531 10.314 1.00 95.25 98 LYS A O 1
ATOM 795 N N . TYR A 1 99 ? -7.469 -5.577 8.649 1.00 96.56 99 TYR A N 1
ATOM 796 C CA . TYR A 1 99 ? -8.482 -5.267 7.649 1.00 96.56 99 TYR A CA 1
ATOM 797 C C . TYR A 1 99 ? -9.822 -5.921 8.013 1.00 96.56 99 TYR A C 1
ATOM 799 O O . TYR A 1 99 ? -9.881 -7.050 8.493 1.00 96.56 99 TYR A O 1
ATOM 807 N N . ASN A 1 100 ? -10.918 -5.199 7.778 1.00 96.38 100 ASN A N 1
ATOM 808 C CA . ASN A 1 100 ? -12.265 -5.689 8.024 1.00 96.38 100 ASN A CA 1
ATOM 809 C C . ASN A 1 100 ? -13.124 -5.368 6.803 1.00 96.38 100 ASN A C 1
ATOM 811 O O . ASN A 1 100 ? -13.477 -4.212 6.571 1.00 96.38 100 ASN A O 1
ATOM 815 N N . ALA A 1 101 ? -13.493 -6.403 6.050 1.00 95.38 101 ALA A N 1
ATOM 816 C CA . ALA A 1 101 ? -14.306 -6.268 4.846 1.00 95.38 101 ALA A CA 1
ATOM 817 C C . ALA A 1 101 ? -15.704 -5.676 5.120 1.00 95.38 101 ALA A C 1
ATOM 819 O O . ALA A 1 101 ? -16.327 -5.113 4.226 1.00 95.38 101 ALA A O 1
ATOM 820 N N . SER A 1 102 ? -16.233 -5.759 6.338 1.00 96.94 102 SER A N 1
ATOM 821 C CA . SER A 1 102 ? -17.511 -5.125 6.690 1.00 96.94 102 SER A CA 1
ATOM 822 C C . SER A 1 102 ? -17.363 -3.635 7.022 1.00 96.94 102 SER A C 1
ATOM 824 O O . SER A 1 102 ? -18.358 -2.909 7.024 1.00 96.94 102 SER A O 1
ATOM 826 N N . ASN A 1 103 ? -16.139 -3.152 7.269 1.00 97.00 103 ASN A N 1
ATOM 827 C CA . ASN A 1 103 ? -15.880 -1.749 7.571 1.00 97.00 103 ASN A CA 1
ATOM 828 C C . ASN A 1 103 ? -15.784 -0.918 6.279 1.00 97.00 103 ASN A C 1
ATOM 830 O O . ASN A 1 103 ? -14.920 -1.136 5.427 1.00 97.00 103 ASN A O 1
ATOM 834 N N . LYS A 1 104 ? -16.666 0.081 6.158 1.00 97.31 104 LYS A N 1
ATOM 835 C CA . LYS A 1 104 ? -16.727 0.981 4.999 1.00 97.31 104 LYS A CA 1
ATOM 836 C C . LYS A 1 104 ? -15.454 1.814 4.828 1.00 97.31 104 LYS A C 1
ATOM 838 O O . LYS A 1 104 ? -15.036 2.011 3.693 1.00 97.31 104 LYS A O 1
ATOM 843 N N . LEU A 1 105 ? -14.824 2.253 5.920 1.00 97.56 105 LEU A N 1
ATOM 844 C CA . LEU A 1 105 ? -13.586 3.040 5.871 1.00 97.56 105 LEU A CA 1
ATOM 845 C C . LEU A 1 105 ? -12.424 2.196 5.332 1.00 97.56 105 LEU A C 1
ATOM 847 O O . LEU A 1 105 ? -11.678 2.639 4.464 1.00 97.56 105 LEU A O 1
ATOM 851 N N . HIS A 1 106 ? -12.320 0.941 5.780 1.00 98.00 106 HIS A N 1
ATOM 852 C CA . HIS A 1 106 ? -11.262 0.031 5.335 1.00 98.00 106 HIS A CA 1
ATOM 853 C C . HIS A 1 106 ? -11.416 -0.299 3.845 1.00 98.00 106 HIS A C 1
ATOM 855 O O . HIS A 1 106 ? -10.439 -0.261 3.095 1.00 98.00 106 HIS A O 1
ATOM 861 N N . LYS A 1 107 ? -12.650 -0.577 3.399 1.00 98.00 107 LYS A N 1
ATOM 862 C CA . LYS A 1 107 ? -12.966 -0.749 1.973 1.00 98.00 107 LYS A CA 1
ATOM 863 C C . LYS A 1 107 ? -12.606 0.488 1.157 1.00 98.00 107 LYS A C 1
ATOM 865 O O . LYS A 1 107 ? -11.915 0.355 0.156 1.00 98.00 107 LYS A O 1
ATOM 870 N N . ALA A 1 108 ? -12.985 1.676 1.624 1.00 98.12 108 ALA A N 1
ATOM 871 C CA . ALA A 1 108 ? -12.681 2.922 0.929 1.00 98.12 108 ALA A CA 1
ATOM 872 C C . ALA A 1 108 ? -11.168 3.141 0.751 1.00 98.12 108 ALA A C 1
ATOM 874 O O . ALA A 1 108 ? -10.738 3.502 -0.340 1.00 98.12 108 ALA A O 1
ATOM 875 N N . ILE A 1 109 ? -10.347 2.867 1.773 1.00 98.06 109 ILE A N 1
ATOM 876 C CA . ILE A 1 109 ? -8.879 2.939 1.652 1.00 98.06 109 ILE A CA 1
ATOM 877 C C . ILE A 1 109 ? -8.354 1.909 0.642 1.00 98.06 109 ILE A C 1
ATOM 879 O O . ILE A 1 109 ? -7.496 2.240 -0.178 1.00 98.06 109 ILE A O 1
ATOM 883 N N . SER A 1 110 ? -8.867 0.675 0.679 1.00 98.19 110 SER A N 1
ATOM 884 C CA . SER A 1 110 ? -8.498 -0.368 -0.286 1.00 98.19 110 SER A CA 1
ATOM 885 C C . SER A 1 110 ? -8.808 0.059 -1.725 1.00 98.19 110 SER A C 1
ATOM 887 O O . SER A 1 110 ? -7.942 -0.012 -2.595 1.00 98.19 110 SER A O 1
ATOM 889 N N . ASP A 1 111 ? -10.005 0.586 -1.974 1.00 98.25 111 ASP A N 1
ATOM 890 C CA . ASP A 1 111 ? -10.435 0.996 -3.311 1.00 98.25 111 ASP A CA 1
ATOM 891 C C . ASP A 1 111 ? -9.672 2.230 -3.808 1.00 98.25 111 ASP A C 1
ATOM 893 O O . ASP A 1 111 ? -9.230 2.260 -4.955 1.00 98.25 111 ASP A O 1
ATOM 897 N N . LEU A 1 112 ? -9.411 3.206 -2.932 1.00 98.06 112 LEU A N 1
ATOM 898 C CA . LEU A 1 112 ? -8.539 4.343 -3.236 1.00 98.06 112 LEU A CA 1
ATOM 899 C C . LEU A 1 112 ? -7.119 3.892 -3.601 1.00 98.06 112 LEU A C 1
ATOM 901 O O . LEU A 1 112 ? -6.530 4.401 -4.553 1.00 98.06 112 LEU A O 1
ATOM 905 N N . SER A 1 113 ? -6.576 2.906 -2.885 1.00 97.88 113 SER A N 1
ATOM 906 C CA . SER A 1 113 ? -5.274 2.318 -3.201 1.00 97.88 113 SER A CA 1
ATOM 907 C C . SER A 1 113 ? -5.270 1.646 -4.576 1.00 97.88 113 SER A C 1
ATOM 909 O O . SER A 1 113 ? -4.328 1.852 -5.340 1.00 97.88 113 SER A O 1
ATOM 911 N N . LYS A 1 114 ? -6.321 0.904 -4.948 1.00 98.00 114 LYS A N 1
ATOM 912 C CA . LYS A 1 114 ? -6.460 0.339 -6.306 1.00 98.00 114 LYS A CA 1
ATOM 913 C C . LYS A 1 114 ? -6.509 1.441 -7.365 1.00 98.00 114 LYS A C 1
ATOM 915 O O . LYS A 1 114 ? -5.723 1.409 -8.306 1.00 98.00 114 LYS A O 1
ATOM 920 N N . MET A 1 115 ? -7.322 2.478 -7.145 1.00 97.06 115 MET A N 1
ATOM 921 C CA . MET A 1 115 ? -7.398 3.638 -8.042 1.00 97.06 115 MET A CA 1
ATOM 922 C C . MET A 1 115 ? -6.042 4.334 -8.214 1.00 97.06 115 MET A C 1
ATOM 924 O O . MET A 1 115 ? -5.740 4.817 -9.303 1.00 97.06 115 MET A O 1
ATOM 928 N N . ALA A 1 116 ? -5.210 4.382 -7.169 1.00 96.25 116 ALA A N 1
ATOM 929 C CA . ALA A 1 116 ? -3.857 4.924 -7.269 1.00 96.25 116 ALA A CA 1
ATOM 930 C C . ALA A 1 116 ? -2.938 4.055 -8.143 1.00 96.25 116 ALA A C 1
ATOM 932 O O . ALA A 1 116 ? -2.096 4.593 -8.857 1.00 96.25 116 ALA A O 1
ATOM 933 N N . HIS A 1 117 ? -3.097 2.729 -8.123 1.00 94.69 117 HIS A N 1
ATOM 934 C CA . HIS A 1 117 ? -2.328 1.845 -9.006 1.00 94.69 117 HIS A CA 1
ATOM 935 C C . HIS A 1 117 ? -2.737 2.029 -10.472 1.00 94.69 117 HIS A C 1
ATOM 937 O O . HIS A 1 117 ? -1.867 2.024 -11.338 1.00 94.69 117 HIS A O 1
ATOM 943 N N . ASP A 1 118 ? -4.022 2.267 -10.743 1.00 95.38 118 ASP A N 1
ATOM 944 C CA . ASP A 1 118 ? -4.518 2.518 -12.101 1.00 95.38 118 ASP A CA 1
ATOM 945 C C . ASP A 1 118 ? -4.098 3.902 -12.631 1.00 95.38 118 ASP A C 1
ATOM 947 O O . ASP A 1 118 ? -3.747 4.044 -13.801 1.00 95.38 118 ASP A O 1
ATOM 951 N N . ASN A 1 119 ? -4.069 4.921 -11.764 1.00 94.31 119 ASN A N 1
ATOM 952 C CA . ASN A 1 119 ? -3.764 6.314 -12.124 1.00 94.31 119 ASN A CA 1
ATOM 953 C C . ASN A 1 119 ? -2.331 6.741 -11.762 1.00 94.31 119 ASN A C 1
ATOM 955 O O . ASN A 1 119 ? -2.056 7.928 -11.590 1.00 94.31 119 ASN A O 1
ATOM 959 N N . TYR A 1 120 ? -1.395 5.792 -11.666 1.00 91.44 120 TYR A N 1
ATOM 960 C CA . TYR A 1 120 ? -0.025 6.021 -11.181 1.00 91.44 120 TYR A CA 1
ATOM 961 C C . TYR A 1 120 ? 0.776 7.086 -11.957 1.00 91.44 120 TYR A C 1
ATOM 963 O O . TYR A 1 120 ? 1.789 7.574 -11.461 1.00 91.44 120 TYR A O 1
ATOM 971 N N . GLN A 1 121 ? 0.353 7.428 -13.179 1.00 93.38 121 GLN A N 1
ATOM 972 C CA . GLN A 1 121 ? 0.994 8.441 -14.024 1.00 93.38 121 GLN A CA 1
ATOM 973 C C . GLN A 1 121 ? 0.563 9.879 -13.688 1.00 93.38 121 GLN A C 1
ATOM 975 O O . GLN A 1 121 ? 1.250 10.822 -14.074 1.00 93.38 121 GLN A O 1
ATOM 980 N N . SER A 1 122 ? -0.565 10.057 -12.995 1.00 95.38 122 SER A N 1
ATOM 981 C CA . SER A 1 122 ? -1.147 11.366 -12.693 1.00 95.38 122 SER A CA 1
ATOM 982 C C . SER A 1 122 ? -0.798 11.798 -11.272 1.00 95.38 122 SER A C 1
ATOM 984 O O . SER A 1 122 ? -1.416 11.368 -10.299 1.00 95.38 122 SER A O 1
ATOM 986 N N . GLU A 1 123 ? 0.195 12.680 -11.130 1.00 93.12 123 GLU A N 1
ATOM 987 C CA . GLU A 1 123 ? 0.618 13.185 -9.815 1.00 93.12 123 GLU A CA 1
ATOM 988 C C . GLU A 1 123 ? -0.524 13.881 -9.058 1.00 93.12 123 GLU A C 1
ATOM 990 O O . GLU A 1 123 ? -0.636 13.746 -7.838 1.00 93.12 123 GLU A O 1
ATOM 995 N N . THR A 1 124 ? -1.401 14.587 -9.778 1.00 95.56 124 THR A N 1
ATOM 996 C CA . THR A 1 124 ? -2.562 15.271 -9.200 1.00 95.56 124 THR A CA 1
ATOM 997 C C . THR A 1 124 ? -3.557 14.278 -8.602 1.00 95.56 124 THR A C 1
ATOM 999 O O . THR A 1 124 ? -3.961 14.451 -7.450 1.00 95.56 124 THR A O 1
ATOM 1002 N N . ASP A 1 125 ? -3.898 13.211 -9.331 1.00 94.75 125 ASP A N 1
ATOM 1003 C CA . ASP A 1 125 ? -4.832 12.193 -8.839 1.00 94.75 125 ASP A CA 1
ATOM 1004 C C . ASP A 1 125 ? -4.247 11.445 -7.644 1.00 94.75 125 ASP A C 1
ATOM 1006 O O . ASP A 1 125 ? -4.928 11.245 -6.638 1.00 94.75 125 ASP A O 1
ATOM 1010 N N . ILE A 1 126 ? -2.958 11.099 -7.706 1.00 95.56 126 ILE A N 1
ATOM 1011 C CA . ILE A 1 126 ? -2.256 10.455 -6.593 1.00 95.56 126 ILE A CA 1
ATOM 1012 C C . ILE A 1 126 ? -2.258 11.352 -5.354 1.00 95.56 126 ILE A C 1
ATOM 1014 O O . ILE A 1 126 ? -2.538 10.864 -4.259 1.00 95.56 126 ILE A O 1
ATOM 1018 N N . SER A 1 127 ? -2.004 12.655 -5.497 1.00 95.69 127 SER A N 1
ATOM 1019 C CA . SER A 1 127 ? -2.052 13.590 -4.367 1.00 95.69 127 SER A CA 1
ATOM 1020 C C . SER A 1 127 ? -3.444 13.635 -3.731 1.00 95.69 127 SER A C 1
ATOM 1022 O O . SER A 1 127 ? -3.564 13.468 -2.517 1.00 95.69 127 SER A O 1
ATOM 1024 N N . MET A 1 128 ? -4.502 13.767 -4.540 1.00 96.62 128 MET A N 1
ATOM 1025 C CA . MET A 1 128 ? -5.887 13.777 -4.050 1.00 96.62 128 MET A CA 1
ATOM 1026 C C . MET A 1 128 ? -6.277 12.458 -3.374 1.00 96.62 128 MET A C 1
ATOM 1028 O O . MET A 1 128 ? -6.983 12.449 -2.365 1.00 96.62 128 MET A O 1
ATOM 1032 N N . ILE A 1 129 ? -5.829 11.325 -3.919 1.00 97.31 129 ILE A N 1
ATOM 1033 C CA . ILE A 1 129 ? -6.069 10.008 -3.326 1.00 97.31 129 ILE A CA 1
ATOM 1034 C C . ILE A 1 129 ? -5.379 9.902 -1.964 1.00 97.31 129 ILE A C 1
ATOM 1036 O O . ILE A 1 129 ? -6.010 9.467 -1.000 1.00 97.31 129 ILE A O 1
ATOM 1040 N N . LYS A 1 130 ? -4.117 10.333 -1.852 1.00 96.62 130 LYS A N 1
ATOM 1041 C CA . LYS A 1 130 ? -3.379 10.305 -0.581 1.00 96.62 130 LYS A CA 1
ATOM 1042 C C . LYS A 1 130 ? -4.044 11.173 0.484 1.00 96.62 130 LYS A C 1
ATOM 1044 O O . LYS A 1 130 ? -4.162 10.723 1.616 1.00 96.62 130 LYS A O 1
ATOM 1049 N N . GLU A 1 131 ? -4.529 12.361 0.124 1.00 97.19 131 GLU A N 1
ATOM 1050 C CA . GLU A 1 131 ? -5.281 13.230 1.042 1.00 97.19 131 GLU A CA 1
ATOM 1051 C C . GLU A 1 131 ? -6.570 12.565 1.546 1.00 97.19 131 GLU A C 1
ATOM 1053 O O . GLU A 1 131 ? -6.879 12.625 2.735 1.00 97.19 131 GLU A O 1
ATOM 1058 N N . LYS A 1 132 ? -7.309 11.867 0.674 1.00 97.69 132 LYS A N 1
ATOM 1059 C CA . LYS A 1 132 ? -8.495 11.100 1.091 1.00 97.69 132 LYS A CA 1
ATOM 1060 C C . LYS A 1 132 ? -8.128 9.942 2.018 1.00 97.69 132 LYS A C 1
ATOM 1062 O O . LYS A 1 132 ? -8.809 9.729 3.017 1.00 97.69 132 LYS A O 1
ATOM 1067 N N . ILE A 1 133 ? -7.062 9.206 1.701 1.00 97.69 133 ILE A N 1
ATOM 1068 C CA . ILE A 1 133 ? -6.568 8.115 2.551 1.00 97.69 133 ILE A CA 1
ATOM 1069 C C . ILE A 1 133 ? -6.139 8.652 3.919 1.00 97.69 133 ILE A C 1
ATOM 1071 O O . ILE A 1 133 ? -6.444 8.013 4.919 1.00 97.69 133 ILE A O 1
ATOM 1075 N N . ASP A 1 134 ? -5.483 9.812 3.984 1.00 97.19 134 ASP A N 1
ATOM 1076 C CA . ASP A 1 134 ? -5.075 10.443 5.244 1.00 97.19 134 ASP A CA 1
ATOM 1077 C C . ASP A 1 134 ? -6.272 10.699 6.166 1.00 97.19 134 ASP A C 1
ATOM 1079 O O . ASP A 1 134 ? -6.222 10.338 7.341 1.00 97.19 134 ASP A O 1
ATOM 1083 N N . VAL A 1 135 ? -7.354 11.281 5.636 1.00 97.75 135 VAL A N 1
ATOM 1084 C CA . VAL A 1 135 ? -8.584 11.535 6.406 1.00 97.75 135 VAL A CA 1
ATOM 1085 C C . VAL A 1 135 ? -9.160 10.224 6.937 1.00 97.75 135 VAL A C 1
ATOM 1087 O O . VAL A 1 135 ? -9.370 10.086 8.140 1.00 97.75 135 VAL A O 1
ATOM 1090 N N . LEU A 1 136 ? -9.343 9.233 6.059 1.00 97.50 136 LEU A N 1
ATOM 1091 C CA . LEU A 1 136 ? -9.911 7.936 6.435 1.00 97.50 136 LEU A CA 1
ATOM 1092 C C . LEU A 1 136 ? -9.036 7.191 7.446 1.00 97.50 136 LEU A C 1
ATOM 1094 O O . LEU A 1 136 ? -9.550 6.556 8.359 1.00 97.50 136 LEU A O 1
ATOM 1098 N N . TYR A 1 137 ? -7.715 7.253 7.297 1.00 96.38 137 TYR A N 1
ATOM 1099 C CA . TYR A 1 137 ? -6.786 6.586 8.201 1.00 96.38 137 TYR A CA 1
ATOM 1100 C C . TYR A 1 137 ? -6.821 7.207 9.601 1.00 96.38 137 TYR A C 1
ATOM 1102 O O . TYR A 1 137 ? -6.842 6.472 10.586 1.00 96.38 137 TYR A O 1
ATOM 1110 N N . MET A 1 138 ? -6.904 8.537 9.699 1.00 94.94 138 MET A N 1
ATOM 1111 C CA . MET A 1 138 ? -7.033 9.224 10.989 1.00 94.94 138 MET A CA 1
ATOM 1112 C C . MET A 1 138 ? -8.369 8.934 11.685 1.00 94.94 138 MET A C 1
ATOM 1114 O O . MET A 1 138 ? -8.407 8.934 12.909 1.00 94.94 138 MET A O 1
ATOM 1118 N N . GLU A 1 139 ? -9.441 8.645 10.942 1.00 95.44 139 GLU A N 1
ATOM 1119 C CA . GLU A 1 139 ? -10.724 8.206 11.518 1.00 95.44 139 GLU A CA 1
ATOM 1120 C C . GLU A 1 139 ? -10.691 6.773 12.078 1.00 95.44 139 GLU A C 1
ATOM 1122 O O . GLU A 1 139 ? -11.514 6.428 12.925 1.00 95.44 139 GLU A O 1
ATOM 1127 N N . ILE A 1 140 ? -9.770 5.926 11.607 1.00 92.94 140 ILE A N 1
ATOM 1128 C CA . ILE A 1 140 ? -9.633 4.535 12.070 1.00 92.94 140 ILE A CA 1
ATOM 1129 C C . ILE A 1 140 ? -8.747 4.443 13.330 1.00 92.94 140 ILE A C 1
ATOM 1131 O O . ILE A 1 140 ? -8.886 3.490 14.105 1.00 92.94 140 ILE A O 1
ATOM 1135 N N . LEU A 1 141 ? -7.805 5.378 13.511 1.00 86.56 141 LEU A N 1
ATOM 1136 C CA . LEU A 1 141 ? -6.753 5.311 14.538 1.00 86.56 141 LEU A CA 1
ATOM 1137 C C . LEU A 1 141 ? -7.245 5.435 15.982 1.00 86.56 141 LEU A C 1
ATOM 1139 O O . LEU A 1 141 ? -6.710 4.624 16.793 1.00 86.56 141 LEU A O 1
#

pLDDT: mean 92.36, std 6.65, range [53.06, 98.38]

Radius of gyration: 15.05 Å; chains: 1; bounding box: 38×36×36 Å

Sequence (141 aa):
MARVGEYSYATNYVVYRDNTKWAAAVVSEVSTKWGGVKRPLFQNHAVSICEDEEGNFITFDEAHYICGILNSNYVYKYMMNSSDSRSFPIRPRVKIPKYNASNKLHKAISDLSKMAHDNYQSETDISMIKEKIDVLYMEIL

Secondary structure (DSSP, 8-state):
----SGGGG-S-EEEEESSS---EEEE--EE-TTSSEE-----TTEEEE-B-TTSPBPPHHHHHHHHHHHHSHHHHHHHHHHSBTTB--SS-SS--PPP-TT-HHHHHHHHHHHHHHHTTT-HHHHHHHHHHHHHHHHHH-